Protein AF-A0A445D2C4-F1 (afdb_monomer_lite)

pLDDT: mean 76.87, std 15.78, range [38.84, 98.0]

Radius of gyration: 50.06 Å; chains: 1; bounding box: 85×52×120 Å

Foldseek 3Di:
DQCADPVRHHPDPVSVVVNVVVVVVVVVPPVPPDPPQPPPCCVVVNGDDPVDDDDPDDPPPPDDPPDPPVPPDVVVVVVVVVVVVVVVVVVVVVVVVVVVVVVVVVVVVVVVVVVVVVVVVVVVVVVCVVVVVVCVPVDDPVVVVVVVVVVVVVVVPPDD

Secondary structure (DSSP, 8-state):
---B-TTS-BSSHHHHHHHHHHHHHHHH-GGGG---TTSHHHHHH----TT----SS-----S-S--------HHHHHHHHHHHHHHHHHHHHHHHHHHHHHHHHHHHHHHHHHHHHHHHHHHHHHHHHHHGGGGTT---HHHHHHHHHHHHHHGGGG--

Organism: Arachis hypogaea (NCBI:txid3818)

Structure (mmCIF, N/CA/C/O backbone):
data_AF-A0A445D2C4-F1
#
_entry.id   AF-A0A445D2C4-F1
#
loop_
_atom_site.group_PDB
_atom_site.id
_atom_site.type_symbol
_atom_site.label_atom_id
_atom_site.label_alt_id
_atom_site.label_comp_id
_atom_site.label_asym_id
_atom_site.label_entity_id
_atom_site.label_seq_id
_atom_site.pdbx_PDB_ins_code
_atom_site.Cartn_x
_atom_site.Cartn_y
_atom_site.Cartn_z
_atom_site.occupancy
_atom_site.B_iso_or_equiv
_atom_site.auth_seq_id
_atom_site.auth_comp_id
_atom_site.auth_asym_id
_atom_site.auth_atom_id
_atom_site.pdbx_PDB_model_num
ATOM 1 N N . MET A 1 1 ? 41.488 20.211 -48.857 1.00 45.34 1 MET A N 1
ATOM 2 C CA . MET A 1 1 ? 40.409 21.029 -48.248 1.00 45.34 1 MET A CA 1
ATOM 3 C C . MET A 1 1 ? 41.068 21.917 -47.205 1.00 45.34 1 MET A C 1
ATOM 5 O O . MET A 1 1 ? 41.543 21.385 -46.217 1.00 45.34 1 MET A O 1
ATOM 9 N N . SER A 1 2 ? 41.197 23.226 -47.422 1.00 55.81 2 SER A 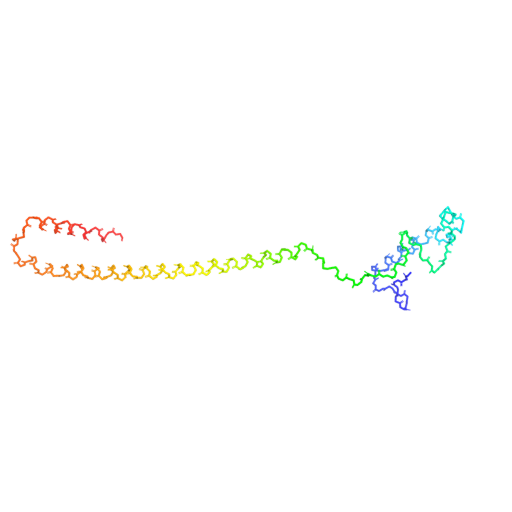N 1
ATOM 10 C CA . SER A 1 2 ? 41.851 24.104 -46.441 1.00 55.81 2 SER A CA 1
ATOM 11 C C . SER A 1 2 ? 40.818 24.697 -45.483 1.00 55.81 2 SER A C 1
ATOM 13 O O . SER A 1 2 ? 39.945 25.449 -45.913 1.00 55.81 2 SER A O 1
ATOM 15 N N . HIS A 1 3 ? 40.931 24.401 -44.186 1.00 61.78 3 HIS A N 1
ATOM 16 C CA . HIS A 1 3 ? 40.125 24.998 -43.109 1.00 61.78 3 HIS A CA 1
ATOM 17 C C . HIS A 1 3 ? 40.579 26.437 -42.784 1.00 61.78 3 HIS A C 1
ATOM 19 O O . HIS A 1 3 ? 40.844 26.781 -41.631 1.00 61.78 3 HIS A O 1
ATOM 25 N N . LYS A 1 4 ? 40.711 27.275 -43.816 1.00 75.38 4 LYS A N 1
ATOM 26 C CA . LYS A 1 4 ? 41.112 28.684 -43.717 1.00 75.38 4 LYS A CA 1
ATOM 27 C C . LYS A 1 4 ? 39.913 29.579 -44.035 1.00 75.38 4 LYS A C 1
ATOM 29 O O . LYS A 1 4 ? 39.049 29.213 -44.832 1.00 75.38 4 LYS A O 1
ATOM 34 N N . LYS A 1 5 ? 39.846 30.742 -43.389 1.00 75.75 5 LYS A N 1
ATOM 35 C CA . LYS A 1 5 ? 38.911 31.822 -43.739 1.00 75.75 5 LYS A CA 1
ATOM 36 C C . LYS A 1 5 ? 39.236 32.366 -45.136 1.00 75.75 5 LYS A C 1
ATOM 38 O O . LYS A 1 5 ? 40.306 32.110 -45.683 1.00 75.75 5 LYS A O 1
ATOM 43 N N . ASN A 1 6 ? 38.337 33.180 -45.688 1.00 80.56 6 ASN A N 1
ATOM 44 C CA . ASN A 1 6 ? 38.537 33.847 -46.983 1.00 80.56 6 ASN A CA 1
ATOM 45 C C . ASN A 1 6 ? 39.770 34.777 -47.005 1.00 80.56 6 ASN A C 1
ATOM 47 O O . ASN A 1 6 ? 40.288 35.081 -48.073 1.00 80.56 6 ASN A O 1
ATOM 51 N N . ASP A 1 7 ? 40.248 35.205 -45.835 1.00 81.12 7 ASP A N 1
ATOM 52 C CA . ASP A 1 7 ? 41.476 35.985 -45.636 1.00 81.12 7 ASP A CA 1
ATOM 53 C C . ASP A 1 7 ? 42.733 35.104 -45.446 1.00 81.12 7 ASP A C 1
ATOM 55 O O . ASP A 1 7 ? 43.797 35.601 -45.089 1.00 81.12 7 ASP A O 1
ATOM 59 N N . SER A 1 8 ? 42.627 33.792 -45.686 1.00 76.12 8 SER A N 1
ATOM 60 C CA . SER A 1 8 ? 43.674 32.779 -45.472 1.00 76.12 8 SER A CA 1
ATOM 61 C C . SER A 1 8 ? 44.123 32.582 -44.017 1.00 76.12 8 SER A C 1
ATOM 63 O O . SER A 1 8 ? 45.052 31.811 -43.769 1.00 76.12 8 SER A O 1
ATOM 65 N N . SER A 1 9 ? 43.451 33.204 -43.044 1.00 82.75 9 SER A N 1
ATOM 66 C CA . SER A 1 9 ? 43.740 33.005 -41.623 1.00 82.75 9 SER A CA 1
ATOM 67 C C . SER A 1 9 ? 43.032 31.768 -41.056 1.00 82.75 9 SER A C 1
ATOM 69 O O . SER A 1 9 ? 41.965 31.351 -41.523 1.00 82.75 9 SER A O 1
ATOM 71 N N . TYR A 1 10 ? 43.625 31.162 -40.025 1.00 83.75 10 TYR A N 1
ATOM 72 C CA . TYR A 1 10 ? 42.993 30.070 -39.285 1.00 83.75 10 TYR A CA 1
ATOM 73 C C . TYR A 1 10 ? 41.972 30.610 -38.277 1.00 83.75 10 TYR A C 1
ATOM 75 O O . TYR A 1 10 ? 42.153 31.663 -37.668 1.00 83.75 10 TYR A O 1
ATOM 83 N N . MET A 1 11 ? 40.880 29.866 -38.085 1.00 82.88 11 MET A N 1
ATOM 84 C CA . MET A 1 11 ? 39.768 30.271 -37.213 1.00 82.88 11 MET A CA 1
ATOM 85 C C . MET A 1 11 ? 40.172 30.389 -35.733 1.00 82.88 11 MET A C 1
ATOM 87 O O . MET A 1 11 ? 39.605 31.206 -35.014 1.00 82.88 11 MET A O 1
ATOM 91 N N . ASN A 1 12 ? 41.140 29.579 -35.295 1.00 86.94 12 ASN A N 1
ATOM 92 C CA . ASN A 1 12 ? 41.728 29.564 -33.955 1.00 86.94 12 ASN A CA 1
ATOM 93 C C . ASN A 1 12 ? 43.168 29.004 -34.041 1.00 86.94 12 ASN A C 1
ATOM 95 O O . ASN A 1 12 ? 43.517 28.343 -35.021 1.00 86.94 12 ASN A O 1
ATOM 99 N N . LYS A 1 13 ? 43.984 29.232 -33.007 1.00 84.12 13 LYS A N 1
ATOM 100 C CA . LYS A 1 13 ? 45.351 28.718 -32.844 1.00 84.12 13 LYS A CA 1
ATOM 101 C C . LYS A 1 13 ? 45.416 27.190 -32.915 1.00 84.12 13 LYS A C 1
ATOM 103 O O . LYS A 1 13 ? 46.306 26.671 -33.570 1.00 84.12 13 LYS A O 1
ATOM 108 N N . ASP A 1 14 ? 44.444 26.475 -32.349 1.00 85.50 14 ASP A N 1
ATOM 109 C CA . ASP A 1 14 ? 44.417 25.005 -32.432 1.00 85.50 14 ASP A CA 1
ATOM 110 C C . ASP A 1 14 ? 44.310 24.528 -33.888 1.00 85.50 14 ASP A C 1
ATOM 112 O O . ASP A 1 14 ? 45.034 23.635 -34.317 1.00 85.50 14 ASP A O 1
ATOM 116 N N . ALA A 1 15 ? 43.468 25.188 -34.691 1.00 82.69 15 ALA A N 1
ATOM 117 C CA . ALA A 1 15 ? 43.322 24.875 -36.111 1.00 82.69 15 ALA A CA 1
ATOM 118 C C . ALA A 1 15 ? 44.599 25.177 -36.914 1.00 82.69 15 ALA A C 1
ATOM 120 O O . ALA A 1 15 ? 44.877 24.478 -37.884 1.00 82.69 15 ALA A O 1
ATOM 121 N N . HIS A 1 16 ? 45.380 26.182 -36.503 1.00 83.88 16 HIS A N 1
ATOM 122 C CA . HIS A 1 16 ? 46.685 26.476 -37.097 1.00 83.88 16 HIS A CA 1
ATOM 123 C C . HIS A 1 16 ? 47.672 25.331 -36.870 1.00 83.88 16 HIS A C 1
ATOM 125 O O . HIS A 1 16 ? 48.300 24.882 -37.820 1.00 83.88 16 HIS A O 1
ATOM 131 N N . VAL A 1 17 ? 47.753 24.813 -35.641 1.00 87.50 17 VAL A N 1
ATOM 132 C CA . VAL A 1 17 ? 48.661 23.709 -35.284 1.00 87.50 17 VAL A CA 1
ATOM 133 C C . VAL A 1 17 ? 48.339 22.445 -36.086 1.00 87.50 17 VAL A C 1
ATOM 135 O O . VAL A 1 17 ? 49.238 21.814 -36.635 1.00 87.50 17 VAL A O 1
ATOM 138 N N . PHE A 1 18 ? 47.056 22.093 -36.213 1.00 82.69 18 PHE A N 1
ATOM 139 C CA . PHE A 1 18 ? 46.648 20.962 -37.054 1.00 82.69 18 PHE A CA 1
ATOM 140 C C . PHE A 1 18 ? 46.902 21.218 -38.541 1.00 82.69 18 PHE A C 1
ATOM 142 O O . PHE A 1 18 ? 47.325 20.311 -39.253 1.00 82.69 18 PHE A O 1
ATOM 149 N N . GLY A 1 19 ? 46.662 22.442 -39.009 1.00 83.50 19 GLY A N 1
ATOM 150 C CA . GLY A 1 19 ? 46.935 22.832 -40.387 1.00 83.50 19 GLY A CA 1
ATOM 151 C C . GLY A 1 19 ? 48.413 22.705 -40.755 1.00 83.50 19 GLY A C 1
ATOM 152 O O . GLY A 1 19 ? 48.723 22.130 -41.793 1.00 83.50 19 GLY A O 1
ATOM 153 N N . GLU A 1 20 ? 49.316 23.164 -39.886 1.00 83.56 20 GLU A N 1
ATOM 154 C CA . GLU A 1 20 ? 50.766 23.007 -40.063 1.00 83.56 20 GLU A CA 1
ATOM 155 C C . GLU A 1 20 ? 51.198 21.540 -40.022 1.00 83.56 20 GLU A C 1
ATOM 157 O O . GLU A 1 20 ? 52.027 21.127 -40.828 1.00 83.56 20 GLU A O 1
ATOM 162 N N . ALA A 1 21 ? 50.621 20.732 -39.128 1.00 85.19 21 ALA A N 1
ATOM 163 C CA . ALA A 1 21 ? 50.921 19.303 -39.066 1.00 85.19 21 ALA A CA 1
ATOM 164 C C . ALA A 1 21 ? 50.525 18.576 -40.363 1.00 85.19 21 ALA A C 1
ATOM 166 O O . ALA A 1 21 ? 51.285 17.745 -40.854 1.00 85.19 21 ALA A O 1
ATOM 167 N N . ILE A 1 22 ? 49.367 18.911 -40.943 1.00 79.81 22 ILE A N 1
ATOM 168 C CA . ILE A 1 22 ? 48.917 18.353 -42.227 1.00 79.81 22 ILE A CA 1
ATOM 169 C C . ILE A 1 22 ? 49.827 18.816 -43.364 1.00 79.81 22 ILE A C 1
ATOM 171 O O . ILE A 1 22 ? 50.279 17.986 -44.143 1.00 79.81 22 ILE A O 1
ATOM 175 N N . GLU A 1 23 ? 50.146 20.110 -43.434 1.00 80.75 23 GLU A N 1
ATOM 176 C CA . GLU A 1 23 ? 51.041 20.661 -44.460 1.00 80.75 23 GLU A CA 1
ATOM 177 C C . GLU A 1 23 ? 52.443 20.030 -44.384 1.00 80.75 23 GLU A C 1
ATOM 179 O O . GLU A 1 23 ? 53.066 19.752 -45.409 1.00 80.75 23 GLU A O 1
ATOM 184 N N . HIS A 1 24 ? 52.916 19.712 -43.175 1.00 80.06 24 HIS A N 1
ATOM 185 C CA . HIS A 1 24 ? 54.172 18.997 -42.964 1.00 80.06 24 HIS A CA 1
ATOM 186 C C . HIS A 1 24 ? 54.118 17.543 -43.452 1.00 80.06 24 HIS A C 1
ATOM 188 O O . HIS A 1 24 ? 55.066 17.079 -44.083 1.00 80.06 24 HIS A O 1
ATOM 194 N N . ILE A 1 25 ? 53.011 16.835 -43.202 1.00 77.25 25 ILE A N 1
ATOM 195 C CA . ILE A 1 25 ? 52.793 15.466 -43.693 1.00 77.25 25 ILE A CA 1
ATOM 196 C C . ILE A 1 25 ? 52.692 15.464 -45.224 1.00 77.25 25 ILE A C 1
ATOM 198 O O . ILE A 1 25 ? 53.394 14.702 -45.880 1.00 77.25 25 ILE A O 1
ATOM 202 N N . GLU A 1 26 ? 51.889 16.357 -45.807 1.00 71.06 26 GLU A N 1
ATOM 203 C CA . GLU A 1 26 ? 51.723 16.488 -47.261 1.00 71.06 26 GLU A CA 1
ATOM 204 C C . GLU A 1 26 ? 53.037 16.870 -47.966 1.00 71.06 26 GLU A C 1
ATOM 206 O O . GLU A 1 26 ? 53.304 16.399 -49.071 1.00 71.06 26 GLU A O 1
ATOM 211 N N . GLY A 1 27 ? 53.877 17.692 -47.328 1.00 69.94 27 GLY A N 1
ATOM 212 C CA . GLY A 1 27 ? 55.194 18.068 -47.847 1.00 69.94 27 GLY A CA 1
ATOM 213 C C . GLY A 1 27 ? 56.256 16.967 -47.740 1.00 69.94 27 GLY A C 1
ATOM 214 O O . GLY A 1 27 ? 57.172 16.927 -48.562 1.00 69.94 27 GLY A O 1
ATOM 215 N N . GLN A 1 28 ? 56.149 16.076 -46.749 1.00 65.69 28 GLN A N 1
ATOM 216 C CA . GLN A 1 28 ? 57.053 14.930 -46.579 1.00 65.69 28 GLN A CA 1
ATOM 217 C C . GLN A 1 28 ? 56.682 13.749 -47.477 1.00 65.69 28 GLN A C 1
ATOM 219 O O . GLN A 1 28 ? 57.559 12.995 -47.906 1.00 65.69 28 GLN A O 1
ATOM 224 N N . ASP A 1 29 ? 55.399 13.590 -47.781 1.00 59.72 29 ASP A N 1
ATOM 225 C CA . ASP A 1 29 ? 54.887 12.451 -48.524 1.00 59.72 29 ASP A CA 1
ATOM 226 C C . ASP A 1 29 ? 54.998 12.696 -50.038 1.00 59.72 29 ASP A C 1
ATOM 228 O O . ASP A 1 29 ? 54.030 12.979 -50.747 1.00 59.72 29 ASP A O 1
ATOM 232 N N . ALA A 1 30 ? 56.223 12.574 -50.562 1.00 55.97 30 ALA A N 1
ATOM 233 C CA . ALA A 1 30 ? 56.506 12.645 -52.001 1.00 55.97 30 ALA A CA 1
ATOM 234 C C . ALA A 1 30 ? 55.734 11.590 -52.827 1.00 55.97 30 ALA A C 1
ATOM 236 O O . ALA A 1 30 ? 55.698 11.675 -54.055 1.00 55.97 30 ALA A O 1
ATOM 237 N N . SER A 1 31 ? 55.100 10.616 -52.162 1.00 56.03 31 SER A N 1
ATOM 238 C CA . SER A 1 31 ? 54.236 9.597 -52.764 1.00 56.03 31 SER A CA 1
ATOM 239 C C . SER A 1 31 ? 52.932 10.167 -53.342 1.00 56.03 31 SER A C 1
ATOM 241 O O . SER A 1 31 ? 52.365 9.583 -54.264 1.00 56.03 31 SER A O 1
ATOM 243 N N . ASN A 1 32 ? 52.487 11.343 -52.880 1.00 55.50 32 ASN A N 1
ATOM 244 C CA . ASN A 1 32 ? 51.213 11.946 -53.288 1.00 55.50 32 ASN A CA 1
ATOM 245 C C . ASN A 1 32 ? 51.279 12.763 -54.584 1.00 55.50 32 ASN A C 1
ATOM 247 O O . ASN A 1 32 ? 50.325 13.472 -54.912 1.00 55.50 32 ASN A O 1
ATOM 251 N N . LYS A 1 33 ? 52.381 12.692 -55.340 1.00 57.31 33 LYS A N 1
ATOM 252 C CA . LYS A 1 33 ? 52.506 13.472 -56.578 1.00 57.31 33 LYS A CA 1
ATOM 253 C C . LYS A 1 33 ? 52.080 12.774 -57.856 1.00 57.31 33 LYS A C 1
ATOM 255 O O . LYS A 1 33 ? 51.834 13.483 -58.819 1.00 57.31 33 LYS A O 1
ATOM 260 N N . GLU A 1 34 ? 51.903 11.458 -57.869 1.00 57.34 34 GLU A N 1
ATOM 261 C CA . GLU A 1 34 ? 51.341 10.746 -59.020 1.00 57.34 34 GLU A CA 1
ATOM 262 C C . GLU A 1 34 ? 51.012 9.312 -58.586 1.00 57.34 34 GLU A C 1
ATOM 264 O O . GLU A 1 34 ? 51.912 8.493 -58.412 1.00 57.34 34 GLU A O 1
ATOM 269 N N . LEU A 1 35 ? 49.724 8.982 -58.410 1.00 58.81 35 LEU A N 1
ATOM 270 C CA . LEU A 1 35 ? 49.313 7.578 -58.473 1.00 58.81 35 LEU A CA 1
ATOM 271 C C . LEU A 1 35 ? 49.723 7.087 -59.862 1.00 58.81 35 LEU A C 1
ATOM 273 O O . LEU A 1 35 ? 49.146 7.517 -60.866 1.00 58.81 35 LEU A O 1
ATOM 277 N N . SER A 1 36 ? 50.779 6.273 -59.919 1.00 61.19 36 SER A N 1
ATOM 278 C CA . SER A 1 36 ? 51.297 5.759 -61.181 1.00 61.19 36 SER A CA 1
ATOM 279 C C . SER A 1 36 ? 50.158 5.070 -61.919 1.00 61.19 36 SER A C 1
ATOM 281 O O . SER A 1 36 ? 49.508 4.175 -61.382 1.00 61.19 36 SER A O 1
ATOM 283 N N . GLN A 1 37 ? 49.910 5.484 -63.163 1.00 62.94 37 GLN A N 1
ATOM 284 C CA . GLN A 1 37 ? 48.830 4.919 -63.975 1.00 62.94 37 GLN A CA 1
ATOM 285 C C . GLN A 1 37 ? 48.977 3.409 -64.221 1.00 62.94 37 GLN A C 1
ATOM 287 O O . GLN A 1 37 ? 48.001 2.782 -64.636 1.00 62.94 37 GLN A O 1
ATOM 292 N N . ASP A 1 38 ? 50.166 2.866 -63.950 1.00 67.62 38 ASP A N 1
ATOM 293 C CA . ASP A 1 38 ? 50.554 1.474 -64.152 1.00 67.62 38 ASP A CA 1
ATOM 294 C C . ASP A 1 38 ? 50.912 0.766 -62.830 1.00 67.62 38 ASP A C 1
ATOM 296 O O . ASP A 1 38 ? 51.656 -0.216 -62.828 1.00 67.62 38 ASP A O 1
ATOM 300 N N . ASP A 1 39 ? 50.425 1.253 -61.683 1.00 73.25 39 ASP A N 1
ATOM 301 C CA . ASP A 1 39 ? 50.589 0.520 -60.429 1.00 73.25 39 ASP A CA 1
ATOM 302 C C . ASP A 1 39 ? 49.851 -0.838 -60.452 1.00 73.25 39 ASP A C 1
ATOM 304 O O . ASP A 1 39 ? 48.949 -1.098 -61.257 1.00 73.25 39 ASP A O 1
ATOM 308 N N . PHE A 1 40 ? 50.256 -1.756 -59.568 1.00 76.12 40 PHE A N 1
ATOM 309 C CA . PHE A 1 40 ? 49.671 -3.103 -59.506 1.00 76.12 40 PHE A CA 1
ATOM 310 C C . PHE A 1 40 ? 48.143 -3.076 -59.326 1.00 76.12 40 PHE A C 1
ATOM 312 O O . PHE A 1 40 ? 47.445 -3.964 -59.820 1.00 76.12 40 PHE A O 1
ATOM 319 N N . LEU A 1 41 ? 47.607 -2.051 -58.655 1.00 69.81 41 LEU A N 1
ATOM 320 C CA . LEU A 1 41 ? 46.168 -1.866 -58.488 1.00 69.81 41 LEU A CA 1
ATOM 321 C C . LEU A 1 41 ? 45.492 -1.480 -59.808 1.00 69.81 41 LEU A C 1
ATOM 323 O O . LEU A 1 41 ? 44.455 -2.058 -60.135 1.00 69.81 41 LEU A O 1
ATOM 327 N N . ALA A 1 42 ? 46.066 -0.572 -60.595 1.00 68.94 42 ALA A N 1
ATOM 328 C CA . ALA A 1 42 ? 45.575 -0.185 -61.914 1.00 68.94 42 ALA A CA 1
ATOM 329 C C . ALA A 1 42 ? 45.689 -1.324 -62.934 1.00 68.94 42 ALA A C 1
ATOM 331 O O . ALA A 1 42 ? 44.830 -1.442 -63.809 1.00 68.94 42 ALA A O 1
ATOM 332 N N . GLN A 1 43 ? 46.687 -2.203 -62.807 1.00 71.44 43 GLN A N 1
ATOM 333 C CA . GLN A 1 43 ? 46.821 -3.377 -63.673 1.00 71.44 43 GLN A CA 1
ATOM 334 C C . GLN A 1 43 ? 45.728 -4.425 -63.406 1.00 71.44 43 GLN A C 1
ATOM 336 O O . GLN A 1 43 ? 45.206 -5.021 -64.348 1.00 71.44 43 GLN A O 1
ATOM 341 N N . VAL A 1 44 ? 45.336 -4.619 -62.141 1.00 72.00 44 VAL A N 1
ATOM 342 C CA . VAL A 1 44 ? 44.276 -5.571 -61.756 1.00 72.00 44 VAL A CA 1
ATOM 343 C C . VAL A 1 44 ? 42.873 -4.972 -61.915 1.00 72.00 44 VAL A C 1
ATOM 345 O O . VAL A 1 44 ? 41.954 -5.659 -62.359 1.00 72.00 44 VAL A O 1
ATOM 348 N N . LEU A 1 45 ? 42.684 -3.698 -61.561 1.00 69.44 45 LEU A N 1
ATOM 349 C CA . LEU A 1 45 ? 41.372 -3.032 -61.510 1.00 69.44 45 LEU A CA 1
ATOM 350 C C . LEU A 1 45 ? 41.089 -2.109 -62.711 1.00 69.44 45 LEU A C 1
ATOM 352 O O . LEU A 1 45 ? 39.997 -1.542 -62.810 1.00 69.44 45 LEU A O 1
ATOM 356 N N . GLY A 1 46 ? 42.052 -1.929 -63.616 1.00 70.94 46 GLY A N 1
ATOM 357 C CA . GLY A 1 46 ? 41.991 -0.994 -64.744 1.00 70.94 46 GLY A CA 1
ATOM 358 C C . GLY A 1 46 ? 42.259 0.466 -64.348 1.00 70.94 46 GLY A C 1
ATOM 359 O O . GLY A 1 46 ? 42.282 0.818 -63.168 1.00 70.94 46 GLY A O 1
ATOM 360 N N . LYS A 1 47 ? 42.416 1.363 -65.331 1.00 70.94 47 LYS A N 1
ATOM 361 C CA . LYS A 1 47 ? 42.725 2.793 -65.103 1.00 70.94 47 LYS A CA 1
ATOM 362 C C . LYS A 1 47 ? 41.642 3.534 -64.312 1.00 70.94 47 LYS A C 1
ATOM 364 O O . LYS A 1 47 ? 40.450 3.274 -64.473 1.00 70.94 47 LYS A O 1
ATOM 369 N N . GLU A 1 48 ? 42.061 4.471 -63.460 1.00 67.12 48 GLU A N 1
ATOM 370 C CA . GLU A 1 48 ? 41.138 5.276 -62.655 1.00 67.12 48 GLU A CA 1
ATOM 371 C C . GLU A 1 48 ? 40.496 6.366 -63.506 1.00 67.12 48 GLU A C 1
ATOM 373 O O . GLU A 1 48 ? 41.141 6.992 -64.347 1.00 67.12 48 GLU A O 1
ATOM 378 N N . HIS A 1 49 ? 39.203 6.600 -63.296 1.00 70.38 49 HIS A N 1
ATOM 379 C CA . HIS A 1 49 ? 38.486 7.679 -63.953 1.00 70.38 49 HIS A CA 1
ATOM 380 C C . HIS A 1 49 ? 38.167 8.761 -62.917 1.00 70.38 49 HIS A C 1
ATOM 382 O O . HIS A 1 49 ? 37.370 8.471 -62.027 1.00 70.38 49 HIS A O 1
ATOM 388 N N . PRO A 1 50 ? 38.674 10.007 -63.058 1.00 58.66 50 PRO A N 1
ATOM 389 C CA . PRO A 1 50 ? 38.566 11.094 -62.063 1.00 58.66 50 PRO A CA 1
ATOM 390 C C . PRO A 1 50 ? 37.150 11.539 -61.641 1.00 58.66 50 PRO A C 1
ATOM 392 O O . PRO A 1 50 ? 36.983 12.552 -60.972 1.00 58.66 50 PRO A O 1
ATOM 395 N N . ARG A 1 51 ? 36.097 10.837 -62.069 1.00 61.91 51 ARG A N 1
ATOM 396 C CA . ARG A 1 51 ? 34.688 11.095 -61.727 1.00 61.91 51 ARG A CA 1
ATOM 397 C C . ARG A 1 51 ? 33.929 9.836 -61.310 1.00 61.91 51 ARG A C 1
ATOM 399 O O . ARG A 1 51 ? 32.709 9.871 -61.174 1.00 61.91 51 ARG A O 1
ATOM 406 N N . ARG A 1 52 ? 34.623 8.710 -61.155 1.00 63.84 52 ARG A N 1
ATOM 407 C CA . ARG A 1 52 ? 34.043 7.448 -60.700 1.00 63.84 52 ARG A CA 1
ATOM 408 C C . ARG A 1 52 ? 34.813 6.993 -59.476 1.00 63.84 52 ARG A C 1
ATOM 410 O O . ARG A 1 52 ? 35.952 6.564 -59.591 1.00 63.84 52 ARG A O 1
ATOM 417 N N . VAL A 1 53 ? 34.170 7.070 -58.318 1.00 61.50 53 VAL A N 1
ATOM 418 C CA . VAL A 1 53 ? 34.707 6.468 -57.098 1.00 61.50 53 VAL A CA 1
ATOM 419 C C . VAL A 1 53 ? 34.650 4.950 -57.268 1.00 61.50 53 VAL A C 1
ATOM 421 O O . VAL A 1 53 ? 33.579 4.397 -57.533 1.00 61.50 53 VAL A O 1
ATOM 424 N N . ARG A 1 54 ? 35.789 4.266 -57.137 1.00 62.16 54 ARG A N 1
ATOM 425 C CA . ARG A 1 54 ? 35.813 2.802 -57.062 1.00 62.16 54 ARG A CA 1
ATOM 426 C C . ARG A 1 54 ? 35.391 2.382 -55.659 1.00 62.16 54 ARG A C 1
ATOM 428 O O . ARG A 1 54 ? 36.156 2.509 -54.713 1.00 62.16 54 ARG A O 1
ATOM 435 N N . GLY A 1 55 ? 34.159 1.907 -55.517 1.00 64.19 55 GLY A N 1
ATOM 436 C CA . GLY A 1 55 ? 33.729 1.209 -54.308 1.00 64.19 55 GLY A CA 1
ATOM 437 C C . GLY A 1 55 ? 34.184 -0.247 -54.354 1.00 64.19 55 GLY A C 1
ATOM 438 O O . GLY A 1 55 ? 34.108 -0.879 -55.410 1.00 64.19 55 GLY A O 1
ATOM 439 N N . LEU A 1 56 ? 34.620 -0.795 -53.218 1.00 62.09 56 LEU A N 1
ATOM 440 C CA . LEU A 1 56 ? 34.804 -2.235 -53.057 1.00 62.09 56 LEU A CA 1
ATOM 441 C C . LEU A 1 56 ? 33.416 -2.899 -53.140 1.00 62.09 56 LEU A C 1
ATOM 443 O O . LEU A 1 56 ? 32.692 -2.995 -52.157 1.00 62.09 56 LEU A O 1
ATOM 447 N N . GLY A 1 57 ? 33.008 -3.262 -54.355 1.00 64.88 57 GLY A N 1
ATOM 448 C CA . GLY A 1 57 ? 31.937 -4.218 -54.614 1.00 64.88 57 GLY A CA 1
ATOM 449 C C . GLY A 1 57 ? 30.570 -3.933 -53.991 1.00 64.88 57 GLY A C 1
ATOM 450 O O . GLY A 1 57 ? 30.043 -4.819 -53.347 1.00 64.88 57 GLY A O 1
ATOM 451 N N . LEU A 1 58 ? 29.957 -2.780 -54.264 1.00 59.84 58 LEU A N 1
ATOM 452 C CA . LEU A 1 58 ? 28.507 -2.627 -54.466 1.00 59.84 58 LEU A CA 1
ATOM 453 C C . LEU A 1 58 ? 28.340 -1.374 -55.336 1.00 59.84 58 LEU A C 1
ATOM 455 O O . LEU A 1 58 ? 28.551 -0.260 -54.861 1.00 59.84 58 LEU A O 1
ATOM 459 N N . GLY A 1 59 ? 28.034 -1.537 -56.628 1.00 63.62 59 GLY A N 1
ATOM 460 C CA . GLY A 1 59 ? 27.735 -0.395 -57.504 1.00 63.62 59 GLY A CA 1
ATOM 461 C C . GLY A 1 59 ? 26.608 0.473 -56.922 1.00 63.62 59 GLY A C 1
ATOM 462 O O . GLY A 1 59 ? 25.916 0.022 -56.005 1.00 63.62 59 GLY A O 1
ATOM 463 N N . PRO A 1 60 ? 26.382 1.701 -57.424 1.00 53.44 60 PRO A N 1
ATOM 464 C CA . PRO A 1 60 ? 25.256 2.509 -56.977 1.00 53.44 60 PRO A CA 1
ATOM 465 C C . PRO A 1 60 ? 23.977 1.710 -57.221 1.00 53.44 60 PRO A C 1
ATOM 467 O O . PRO A 1 60 ? 23.536 1.582 -58.357 1.00 53.44 60 PRO A O 1
ATOM 470 N N . ARG A 1 61 ? 23.418 1.118 -56.161 1.00 54.25 61 ARG A N 1
ATOM 471 C CA . ARG A 1 61 ? 22.087 0.521 -56.169 1.00 54.25 61 ARG A CA 1
ATOM 472 C C . ARG A 1 61 ? 21.127 1.692 -56.021 1.00 54.25 61 ARG A C 1
ATOM 474 O O . ARG A 1 61 ? 20.978 2.204 -54.909 1.00 54.25 61 ARG A O 1
ATOM 481 N N . PRO A 1 62 ? 20.477 2.158 -57.096 1.00 59.47 62 PRO A N 1
ATOM 482 C CA . PRO A 1 62 ? 19.466 3.179 -56.977 1.00 59.47 62 PRO A CA 1
ATOM 483 C C . PRO A 1 62 ? 18.183 2.447 -56.616 1.00 59.47 62 PRO A C 1
ATOM 485 O O . 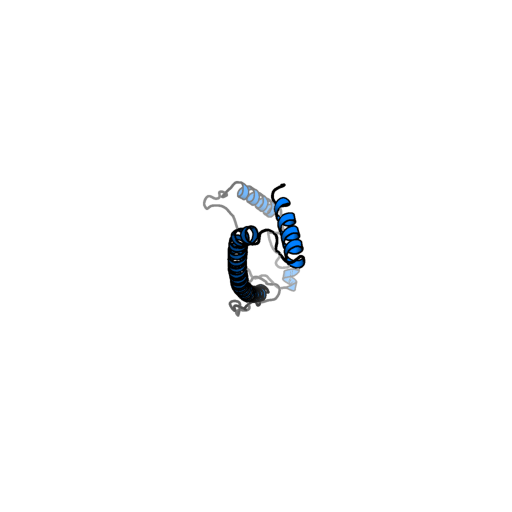PRO A 1 62 ? 17.390 2.169 -57.495 1.00 59.47 62 PRO A O 1
ATOM 488 N N . THR A 1 63 ? 18.024 2.063 -55.351 1.00 59.97 63 THR A N 1
ATOM 489 C CA . THR A 1 63 ? 16.725 1.763 -54.736 1.00 59.97 63 THR A CA 1
ATOM 490 C C . THR A 1 63 ? 16.932 1.407 -53.266 1.00 59.97 63 THR A C 1
ATOM 492 O O . THR A 1 63 ? 17.649 0.458 -52.957 1.00 59.97 63 THR A O 1
ATOM 495 N N . GLN A 1 64 ? 16.162 2.086 -52.406 1.00 57.66 64 GLN A N 1
ATOM 496 C CA . GLN A 1 64 ? 15.537 1.517 -51.201 1.00 57.66 64 GLN A CA 1
ATOM 497 C C . GLN A 1 64 ? 16.107 1.818 -49.797 1.00 57.66 64 GLN A C 1
ATOM 499 O O . GLN A 1 64 ? 15.930 1.000 -48.902 1.00 57.66 64 GLN A O 1
ATOM 504 N N . TYR A 1 65 ? 16.643 3.017 -49.529 1.00 52.97 65 TYR A N 1
ATOM 505 C CA . TYR A 1 65 ? 16.984 3.425 -48.145 1.00 52.97 65 TYR A CA 1
ATOM 506 C C . TYR A 1 65 ? 16.072 4.488 -47.502 1.00 52.97 65 TYR A C 1
ATOM 508 O O . TYR A 1 65 ? 16.465 5.143 -46.549 1.00 52.97 65 TYR A O 1
ATOM 516 N N . PHE A 1 66 ? 14.813 4.597 -47.939 1.00 56.62 66 PHE A N 1
ATOM 517 C CA . PHE A 1 66 ? 13.753 5.241 -47.137 1.00 56.62 66 PHE A CA 1
ATOM 518 C C . PHE A 1 66 ? 12.612 4.275 -46.830 1.00 56.62 66 PHE A C 1
ATOM 520 O O . PHE A 1 66 ? 11.437 4.636 -46.832 1.00 56.62 66 PHE A O 1
ATOM 527 N N . ARG A 1 67 ? 12.943 3.008 -46.583 1.00 49.69 67 ARG A N 1
ATOM 528 C CA . ARG A 1 67 ? 12.010 2.125 -45.896 1.00 49.69 67 ARG A CA 1
ATOM 529 C C . ARG A 1 67 ? 12.357 2.212 -44.420 1.00 49.69 67 ARG A C 1
ATOM 531 O O . ARG A 1 67 ? 13.393 1.699 -44.012 1.00 49.69 67 ARG A O 1
ATOM 538 N N . ASN A 1 68 ? 11.494 2.869 -43.644 1.00 58.47 68 ASN A N 1
ATOM 539 C CA . ASN A 1 68 ? 11.415 2.635 -42.208 1.00 58.47 68 ASN A CA 1
ATOM 540 C C . ASN A 1 68 ? 11.114 1.143 -42.043 1.00 58.47 68 ASN A C 1
ATOM 542 O O . ASN A 1 68 ? 9.958 0.724 -42.080 1.00 58.47 68 ASN A O 1
ATOM 546 N N . ILE A 1 69 ? 12.156 0.319 -41.959 1.00 54.56 69 ILE A N 1
ATOM 547 C CA . ILE A 1 69 ? 12.037 -0.968 -41.296 1.00 54.56 69 ILE A CA 1
ATOM 548 C C . ILE A 1 69 ? 11.608 -0.556 -39.888 1.00 54.56 69 ILE A C 1
ATOM 550 O O . ILE A 1 69 ? 12.343 0.223 -39.274 1.00 54.56 69 ILE A O 1
ATOM 554 N N . PRO A 1 70 ? 10.429 -0.960 -39.380 1.00 57.31 70 PRO A N 1
ATOM 555 C CA . PRO A 1 70 ? 10.207 -0.872 -37.955 1.00 57.31 70 PRO A CA 1
ATOM 556 C C . PRO A 1 70 ? 11.283 -1.784 -37.394 1.00 57.31 70 PRO A C 1
ATOM 558 O O . PRO A 1 70 ? 11.165 -3.006 -37.460 1.00 57.31 70 PRO A O 1
ATOM 561 N N . GLN A 1 71 ? 12.400 -1.195 -36.975 1.00 56.91 71 GLN A N 1
ATOM 562 C CA . GLN A 1 71 ? 13.348 -1.882 -36.139 1.00 56.91 71 GLN A CA 1
ATOM 563 C C . GLN A 1 71 ? 12.483 -2.336 -34.976 1.00 56.91 71 GLN A C 1
ATOM 565 O O . GLN A 1 71 ? 12.024 -1.525 -34.173 1.00 56.91 71 GLN A O 1
ATOM 570 N N . GLN A 1 72 ? 12.185 -3.633 -34.936 1.00 56.16 72 GLN A N 1
ATOM 571 C CA . GLN A 1 72 ? 11.829 -4.299 -33.701 1.00 56.16 72 GLN A CA 1
ATOM 572 C C . GLN A 1 72 ? 13.101 -4.268 -32.859 1.00 56.16 72 GLN A C 1
ATOM 574 O O . GLN A 1 72 ? 13.786 -5.266 -32.693 1.00 56.16 72 GLN A O 1
ATOM 579 N N . SER A 1 73 ? 13.500 -3.066 -32.454 1.00 62.25 73 SER A N 1
ATOM 580 C CA . SER A 1 73 ? 14.523 -2.859 -31.463 1.00 62.25 73 SER A CA 1
ATOM 581 C C . SER A 1 73 ? 13.933 -3.356 -30.157 1.00 62.25 73 SER A C 1
ATOM 583 O O . SER A 1 73 ? 12.734 -3.173 -29.899 1.00 62.25 73 SER A O 1
ATOM 585 N N . ASP A 1 74 ? 14.774 -3.963 -29.330 1.00 63.78 74 ASP A N 1
ATOM 586 C CA . ASP A 1 74 ? 14.408 -4.490 -28.013 1.00 63.78 74 ASP A CA 1
ATOM 587 C C . ASP A 1 74 ? 13.658 -3.451 -27.158 1.00 63.78 74 ASP A C 1
ATOM 589 O O . ASP A 1 74 ? 12.807 -3.795 -26.343 1.00 63.78 74 ASP A O 1
ATOM 593 N N . SER A 1 75 ? 13.873 -2.158 -27.431 1.00 66.44 75 SER A N 1
ATOM 594 C CA . SER A 1 75 ? 13.125 -1.046 -26.841 1.00 66.44 75 SER A CA 1
ATOM 595 C C . SER A 1 75 ? 11.605 -1.136 -27.027 1.00 66.44 75 SER A C 1
ATOM 597 O O . SER A 1 75 ? 10.861 -0.788 -26.118 1.00 66.44 75 SER A O 1
ATOM 599 N N . SER A 1 76 ? 11.106 -1.622 -28.167 1.00 72.56 76 SER A N 1
ATOM 600 C CA . SER A 1 76 ? 9.662 -1.746 -28.421 1.00 72.56 76 SER A CA 1
ATOM 601 C C . SER A 1 76 ? 9.002 -2.854 -27.593 1.00 72.56 76 SER A C 1
ATOM 603 O O . SER A 1 76 ? 7.834 -2.731 -27.219 1.00 72.56 76 SER A O 1
ATOM 605 N N . VAL A 1 77 ? 9.753 -3.917 -27.289 1.00 80.19 77 VAL A N 1
ATOM 606 C CA . VAL A 1 77 ? 9.331 -5.013 -26.409 1.00 80.19 77 VAL A CA 1
ATOM 607 C C . VAL A 1 77 ? 9.338 -4.530 -24.960 1.00 80.19 77 VAL A C 1
ATOM 609 O O . VAL A 1 77 ? 8.309 -4.617 -24.294 1.00 80.19 77 VAL A O 1
ATOM 612 N N . GLN A 1 78 ? 10.425 -3.883 -24.528 1.00 81.62 78 GLN A N 1
ATOM 613 C CA . GLN A 1 78 ? 10.549 -3.304 -23.184 1.00 81.62 78 GLN A CA 1
ATOM 614 C C . GLN A 1 78 ? 9.444 -2.281 -22.883 1.00 81.62 78 GLN A C 1
ATOM 616 O O . GLN A 1 78 ? 8.854 -2.296 -21.808 1.00 81.62 78 GLN A O 1
ATOM 621 N N . ILE A 1 79 ? 9.094 -1.414 -23.841 1.00 89.00 79 ILE A N 1
ATOM 622 C CA . ILE A 1 79 ? 8.002 -0.441 -23.664 1.00 89.00 79 ILE A CA 1
ATOM 623 C C . ILE A 1 79 ? 6.669 -1.144 -23.370 1.00 89.00 79 ILE A C 1
ATOM 625 O O . ILE A 1 79 ? 5.909 -0.676 -22.522 1.00 89.00 79 ILE A O 1
ATOM 629 N N . LYS A 1 80 ? 6.373 -2.260 -24.044 1.00 90.50 80 LYS A N 1
ATOM 630 C CA . LYS A 1 80 ? 5.140 -3.025 -23.801 1.00 90.50 80 LYS A CA 1
ATOM 631 C C . LYS A 1 80 ? 5.162 -3.725 -22.444 1.00 90.50 80 LYS A C 1
ATOM 633 O O . LYS A 1 80 ? 4.141 -3.728 -21.763 1.00 90.50 80 LYS A O 1
ATOM 638 N N . GLU A 1 81 ? 6.306 -4.272 -22.045 1.00 91.25 81 GLU A N 1
ATOM 639 C CA . GLU A 1 81 ? 6.490 -4.896 -20.729 1.00 91.25 81 GLU A CA 1
ATOM 640 C C . GLU A 1 81 ? 6.278 -3.884 -19.600 1.00 91.25 81 GLU A C 1
ATOM 642 O O . GLU A 1 81 ? 5.438 -4.114 -18.732 1.00 91.25 81 GLU A O 1
ATOM 647 N N . TYR A 1 82 ? 6.917 -2.712 -19.673 1.00 94.50 82 TYR A N 1
ATOM 648 C CA . TYR A 1 82 ? 6.715 -1.646 -18.688 1.00 94.50 82 TYR A CA 1
ATOM 649 C C . TYR A 1 82 ? 5.271 -1.140 -18.657 1.00 94.50 82 TYR A C 1
ATOM 651 O O . TYR A 1 82 ? 4.728 -0.872 -17.588 1.00 94.50 82 TYR A O 1
ATOM 659 N N . GLN A 1 83 ? 4.609 -1.019 -19.811 1.00 95.69 83 GLN A N 1
ATOM 660 C CA . GLN A 1 83 ? 3.192 -0.650 -19.844 1.00 95.69 83 GLN A CA 1
ATOM 661 C C . GLN A 1 83 ? 2.313 -1.691 -19.143 1.00 95.69 83 GLN A C 1
ATOM 663 O O . GLN A 1 83 ? 1.403 -1.313 -18.403 1.00 95.69 83 GLN A O 1
ATOM 668 N N . MET A 1 84 ? 2.590 -2.980 -19.340 1.00 95.56 84 MET A N 1
ATOM 669 C CA . MET A 1 84 ? 1.868 -4.066 -18.679 1.00 95.56 84 MET A CA 1
ATOM 670 C C . MET A 1 84 ? 2.126 -4.083 -17.166 1.00 95.56 84 MET A C 1
ATOM 672 O O . MET A 1 84 ? 1.177 -4.195 -16.392 1.00 95.56 84 MET A O 1
ATOM 676 N N . GLU A 1 85 ? 3.373 -3.888 -16.736 1.00 96.69 85 GLU A N 1
ATOM 677 C CA . GLU A 1 85 ? 3.746 -3.799 -15.320 1.00 96.69 85 GLU A CA 1
ATOM 678 C C . GLU A 1 85 ? 3.068 -2.605 -14.629 1.00 96.69 85 GLU A C 1
ATOM 680 O O . GLU A 1 85 ? 2.512 -2.744 -13.542 1.00 96.69 85 GLU A O 1
ATOM 685 N N . ILE A 1 86 ? 2.991 -1.447 -15.295 1.00 97.19 86 ILE A N 1
ATOM 686 C CA . ILE A 1 86 ? 2.255 -0.279 -14.787 1.00 97.19 86 ILE A CA 1
ATOM 687 C C . ILE A 1 86 ? 0.766 -0.594 -14.604 1.00 97.19 86 ILE A C 1
ATOM 689 O O . ILE A 1 86 ? 0.157 -0.134 -13.636 1.00 97.19 86 ILE A O 1
ATOM 693 N N . VAL A 1 87 ? 0.153 -1.335 -15.531 1.00 97.69 87 VAL A N 1
ATOM 694 C CA . VAL A 1 87 ? -1.260 -1.731 -15.416 1.00 97.69 87 VAL A CA 1
ATOM 695 C C . VAL A 1 87 ? -1.455 -2.689 -14.241 1.00 97.69 87 VAL A C 1
ATOM 697 O O . VAL A 1 87 ? -2.374 -2.477 -13.449 1.00 97.69 87 VAL A O 1
ATOM 700 N N . LEU A 1 88 ? -0.572 -3.678 -14.088 1.00 97.31 88 LEU A N 1
ATOM 701 C CA . LEU A 1 88 ? -0.603 -4.631 -12.978 1.00 97.31 88 LEU A CA 1
ATOM 702 C C . LEU A 1 88 ? -0.468 -3.917 -11.624 1.00 97.31 88 LEU A C 1
ATOM 704 O O . LEU A 1 88 ? -1.336 -4.058 -10.765 1.00 97.31 88 LEU A O 1
ATOM 708 N N . LEU A 1 89 ? 0.555 -3.073 -11.466 1.00 98.00 89 LEU A N 1
ATOM 709 C CA . LEU A 1 89 ? 0.802 -2.325 -10.230 1.00 98.00 89 LEU A CA 1
ATOM 710 C C . LEU A 1 89 ? -0.342 -1.361 -9.895 1.00 98.00 89 LEU A C 1
ATOM 712 O O . LEU A 1 89 ? -0.657 -1.142 -8.726 1.00 98.00 89 LEU A O 1
ATOM 716 N N . LYS A 1 90 ? -1.002 -0.780 -10.905 1.00 97.38 90 LYS A N 1
ATOM 717 C CA . LYS A 1 90 ? -2.196 0.049 -10.684 1.00 97.38 90 LYS A CA 1
ATOM 718 C C . LYS A 1 90 ? -3.377 -0.767 -10.164 1.00 97.38 90 LYS A C 1
ATOM 720 O O . LYS A 1 90 ? -4.102 -0.258 -9.309 1.00 97.38 90 LYS A O 1
ATOM 725 N N . ALA A 1 91 ? -3.579 -1.982 -10.672 1.00 96.50 91 ALA A N 1
ATOM 726 C CA . ALA A 1 91 ? -4.626 -2.877 -10.190 1.00 96.50 91 ALA A CA 1
ATOM 727 C C . ALA A 1 91 ? -4.347 -3.314 -8.745 1.00 96.50 91 ALA A C 1
ATOM 729 O O . ALA A 1 91 ? -5.202 -3.133 -7.880 1.00 96.50 91 ALA A O 1
ATOM 730 N N . GLU A 1 92 ? -3.121 -3.749 -8.452 1.00 96.56 92 GLU A N 1
ATOM 731 C CA . GLU A 1 92 ? -2.702 -4.139 -7.102 1.00 96.56 92 GLU A CA 1
ATOM 732 C C . GLU A 1 92 ? -2.841 -2.971 -6.108 1.00 96.56 92 GLU A C 1
ATOM 734 O O . GLU A 1 92 ? -3.417 -3.112 -5.028 1.00 96.56 92 GLU A O 1
ATOM 739 N N . ALA A 1 93 ? -2.426 -1.760 -6.495 1.00 96.88 93 ALA A N 1
ATOM 740 C CA . ALA A 1 93 ? -2.615 -0.569 -5.669 1.00 96.88 93 ALA A CA 1
ATOM 741 C C . ALA A 1 93 ? -4.099 -0.239 -5.419 1.00 96.88 93 ALA A C 1
ATOM 743 O O . ALA A 1 93 ? -4.435 0.318 -4.368 1.00 96.88 93 ALA A O 1
ATOM 744 N N . ALA A 1 94 ? -4.995 -0.541 -6.363 1.00 96.12 94 ALA A N 1
ATOM 745 C CA . ALA A 1 94 ? -6.433 -0.368 -6.174 1.00 96.12 94 ALA A CA 1
ATOM 746 C C . ALA A 1 94 ? -7.001 -1.406 -5.192 1.00 96.12 94 ALA A C 1
ATOM 748 O O . ALA A 1 94 ? -7.774 -1.035 -4.305 1.00 96.12 94 ALA A O 1
ATOM 749 N N . GLU A 1 95 ? -6.568 -2.664 -5.286 1.00 95.00 95 GLU A N 1
ATOM 750 C CA . GLU A 1 95 ? -6.943 -3.730 -4.350 1.00 95.00 95 GLU A CA 1
ATOM 751 C C . GLU A 1 95 ? -6.473 -3.424 -2.924 1.00 95.00 95 GLU A C 1
ATOM 753 O O . GLU A 1 95 ? -7.279 -3.452 -1.991 1.00 95.00 95 GLU A O 1
ATOM 758 N N . PHE A 1 96 ? -5.212 -3.017 -2.744 1.00 95.19 96 PHE A N 1
ATOM 759 C CA . PHE A 1 96 ? -4.695 -2.609 -1.434 1.00 95.19 96 PHE A CA 1
ATOM 760 C C . PHE A 1 96 ? -5.467 -1.426 -0.843 1.00 95.19 96 PHE A C 1
ATOM 762 O O . PHE A 1 96 ? -5.743 -1.399 0.360 1.00 95.19 96 PHE A O 1
ATOM 769 N N . LYS A 1 97 ? -5.860 -0.448 -1.670 1.00 94.31 97 LYS A N 1
ATOM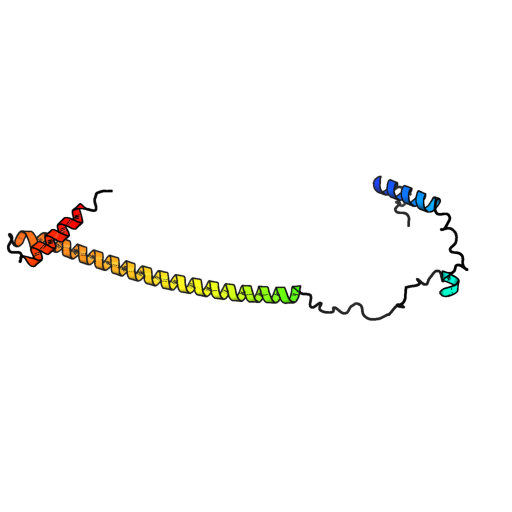 770 C CA . LYS A 1 97 ? -6.704 0.667 -1.214 1.00 94.31 97 LYS A CA 1
ATOM 771 C C . LYS A 1 97 ? -8.082 0.182 -0.769 1.00 94.31 97 LYS A C 1
ATOM 773 O O . LYS A 1 97 ? -8.548 0.624 0.281 1.00 94.31 97 LYS A O 1
ATOM 778 N N . ALA A 1 98 ? -8.712 -0.727 -1.512 1.00 95.38 98 ALA A N 1
ATOM 779 C CA . ALA A 1 98 ? -9.999 -1.304 -1.133 1.00 95.38 98 ALA A CA 1
ATOM 780 C C . ALA A 1 98 ? -9.896 -2.084 0.190 1.00 95.38 98 ALA A C 1
ATOM 782 O O . ALA A 1 98 ? -10.642 -1.794 1.131 1.00 95.38 98 ALA A O 1
ATOM 783 N N . ALA A 1 99 ? -8.905 -2.969 0.319 1.00 95.50 99 ALA A N 1
ATOM 784 C CA . ALA A 1 99 ? -8.659 -3.740 1.537 1.00 95.50 99 ALA A CA 1
ATOM 785 C C . ALA A 1 99 ? -8.429 -2.834 2.761 1.00 95.50 99 ALA A C 1
ATOM 787 O O . ALA A 1 99 ? -9.014 -3.054 3.823 1.00 95.50 99 ALA A O 1
ATOM 788 N N . ALA A 1 100 ? -7.658 -1.753 2.605 1.00 96.00 100 ALA A N 1
ATOM 789 C CA . ALA A 1 100 ? -7.424 -0.790 3.679 1.00 96.00 100 ALA A CA 1
ATOM 790 C C . ALA A 1 100 ? -8.708 -0.068 4.126 1.00 96.00 100 ALA A C 1
ATOM 792 O O . ALA A 1 100 ? -8.862 0.240 5.311 1.00 96.00 100 ALA A O 1
ATOM 793 N N . THR A 1 101 ? -9.640 0.222 3.210 1.00 94.06 101 THR A N 1
ATOM 794 C CA . THR A 1 101 ? -10.929 0.835 3.582 1.00 94.06 101 THR A CA 1
ATOM 795 C C . THR A 1 101 ? -11.825 -0.130 4.352 1.00 94.06 101 THR A C 1
ATOM 797 O O . THR A 1 101 ? -12.413 0.261 5.363 1.00 94.06 101 THR A O 1
ATOM 800 N N . GLU A 1 102 ? -11.876 -1.396 3.936 1.00 94.38 102 GLU A N 1
ATOM 801 C CA . GLU A 1 102 ? -12.651 -2.425 4.625 1.00 94.38 102 GLU A CA 1
ATOM 802 C C . GLU A 1 102 ? -12.088 -2.700 6.026 1.00 94.38 102 GLU A C 1
ATOM 804 O O . GLU A 1 102 ? -12.837 -2.756 7.006 1.00 94.38 102 GLU A O 1
ATOM 809 N N . GLU A 1 103 ? -10.763 -2.807 6.155 1.00 94.56 103 GLU A N 1
ATOM 810 C CA . GLU A 1 103 ? -10.106 -3.026 7.443 1.00 94.56 103 GLU A CA 1
ATOM 811 C C . GLU A 1 103 ? -10.342 -1.853 8.407 1.00 94.56 103 GLU A C 1
ATOM 813 O O . GLU A 1 103 ? -10.676 -2.062 9.578 1.00 94.56 103 GLU A O 1
ATOM 818 N N . LYS A 1 104 ? -10.250 -0.607 7.920 1.00 95.00 104 LYS A N 1
ATOM 819 C CA . LYS A 1 104 ? -10.572 0.587 8.719 1.00 95.00 104 LYS A CA 1
ATOM 820 C C . LYS A 1 104 ? -12.021 0.577 9.200 1.00 95.00 104 LYS A C 1
ATOM 822 O O . LYS A 1 104 ? -12.262 0.863 10.372 1.00 95.00 104 LYS A O 1
ATOM 827 N N . ALA A 1 105 ? -12.971 0.200 8.343 1.00 96.00 105 ALA A N 1
ATOM 828 C CA . ALA A 1 105 ? -14.377 0.091 8.729 1.00 96.00 105 ALA A CA 1
ATOM 829 C C . ALA A 1 105 ? -14.596 -0.988 9.806 1.00 96.00 105 ALA A C 1
ATOM 831 O O . ALA A 1 105 ? -15.322 -0.755 10.775 1.00 96.00 105 ALA A O 1
ATOM 832 N N . LYS A 1 106 ? -13.935 -2.149 9.690 1.00 95.31 106 LYS A N 1
ATOM 833 C CA . LYS A 1 106 ? -13.974 -3.204 10.720 1.00 95.31 106 LYS A CA 1
ATOM 834 C C . LYS A 1 106 ? -13.410 -2.709 12.055 1.00 95.31 106 LYS A C 1
ATOM 836 O O . LYS A 1 106 ? -14.054 -2.902 13.085 1.00 95.31 106 LYS A O 1
ATOM 841 N N . ARG A 1 107 ? -12.261 -2.024 12.047 1.00 96.25 107 ARG A N 1
ATOM 842 C CA . ARG A 1 107 ? -11.648 -1.450 13.261 1.00 96.25 107 ARG A CA 1
ATOM 843 C C . ARG A 1 107 ? -12.567 -0.435 13.946 1.00 96.25 107 ARG A C 1
ATOM 845 O O . ARG A 1 107 ? -12.777 -0.543 15.148 1.00 96.25 107 ARG A O 1
ATOM 852 N N . GLN A 1 108 ? -13.181 0.475 13.187 1.00 96.06 108 GLN A N 1
ATOM 853 C CA . GLN A 1 108 ? -14.129 1.458 13.732 1.00 96.06 108 GLN A CA 1
ATOM 854 C C . GLN A 1 108 ? -15.355 0.800 14.377 1.00 96.06 108 GLN A C 1
ATOM 856 O O . GLN A 1 108 ? -15.786 1.221 15.448 1.00 96.06 108 GLN A O 1
ATOM 861 N N . ARG A 1 109 ? -15.906 -0.256 13.762 1.00 95.62 109 ARG A N 1
ATOM 862 C CA . ARG A 1 109 ? -17.030 -1.013 14.343 1.00 95.62 109 ARG A CA 1
ATOM 863 C C . ARG A 1 109 ? -16.646 -1.682 15.663 1.00 95.62 109 ARG A C 1
ATOM 865 O O . ARG A 1 109 ? -17.385 -1.565 16.635 1.00 95.62 109 ARG A O 1
ATOM 872 N N . MET A 1 110 ? -15.482 -2.331 15.708 1.00 95.56 110 MET A N 1
ATOM 873 C CA . MET A 1 110 ? -14.975 -2.970 16.927 1.00 95.56 110 MET A CA 1
ATOM 874 C C . MET A 1 110 ? -14.717 -1.954 18.045 1.00 95.56 110 MET A C 1
ATOM 876 O O . MET A 1 110 ? -15.008 -2.224 19.209 1.00 95.56 110 MET A O 1
ATOM 880 N N . GLU A 1 111 ? -14.195 -0.776 17.707 1.00 94.81 111 GLU A N 1
ATOM 881 C CA . GLU A 1 111 ? -13.959 0.304 18.666 1.00 94.81 111 GLU A CA 1
ATOM 882 C C . GLU A 1 111 ? -15.276 0.875 19.212 1.00 94.81 111 GLU A C 1
ATOM 884 O O . GLU A 1 111 ? -15.432 1.015 20.428 1.00 94.81 111 GLU A O 1
ATOM 889 N N . ALA A 1 112 ? -16.267 1.109 18.347 1.00 96.25 112 ALA A N 1
ATOM 890 C CA . ALA A 1 112 ? -17.607 1.518 18.763 1.00 96.25 112 ALA A CA 1
ATOM 891 C C . ALA A 1 112 ? -18.241 0.490 19.720 1.00 96.25 112 ALA A C 1
ATOM 893 O O . ALA A 1 112 ? -18.700 0.852 20.803 1.00 96.25 112 ALA A O 1
ATOM 894 N N . GLU A 1 113 ? -18.175 -0.804 19.402 1.00 95.19 113 GLU A N 1
ATOM 895 C CA . GLU A 1 113 ? -18.693 -1.860 20.282 1.00 95.19 113 GLU A CA 1
ATOM 896 C C . GLU A 1 113 ? -17.933 -1.928 21.623 1.00 95.19 113 GLU A C 1
ATOM 898 O O . GLU A 1 113 ? -18.531 -2.091 22.693 1.00 95.19 113 GLU A O 1
ATOM 903 N N . ALA A 1 114 ? -16.607 -1.768 21.601 1.00 96.19 114 ALA A N 1
ATOM 904 C CA . ALA A 1 114 ? -15.786 -1.758 22.809 1.00 96.19 114 ALA A CA 1
ATOM 905 C C . ALA A 1 114 ? -16.128 -0.572 23.725 1.00 96.19 114 ALA A C 1
ATOM 907 O O . ALA A 1 114 ? -16.218 -0.744 24.948 1.00 96.19 114 ALA A O 1
ATOM 908 N N . THR A 1 115 ? -16.348 0.616 23.152 1.00 95.69 115 THR A N 1
ATOM 909 C CA . THR A 1 115 ? -16.774 1.806 23.906 1.00 95.69 115 THR A CA 1
ATOM 910 C C . THR A 1 115 ? -18.165 1.627 24.505 1.00 95.69 115 THR A C 1
ATOM 912 O O . THR A 1 115 ? -18.335 1.887 25.697 1.00 95.69 115 THR A O 1
ATOM 915 N N . GLU A 1 116 ? -19.123 1.072 23.763 1.00 95.56 116 GLU A N 1
ATOM 916 C CA . GLU A 1 116 ? -20.463 0.772 24.275 1.00 95.56 116 GLU A CA 1
ATOM 917 C C . GLU A 1 116 ? -20.415 -0.229 25.442 1.00 95.56 116 GLU A C 1
ATOM 919 O O . GLU A 1 116 ? -20.980 0.016 26.514 1.00 95.56 1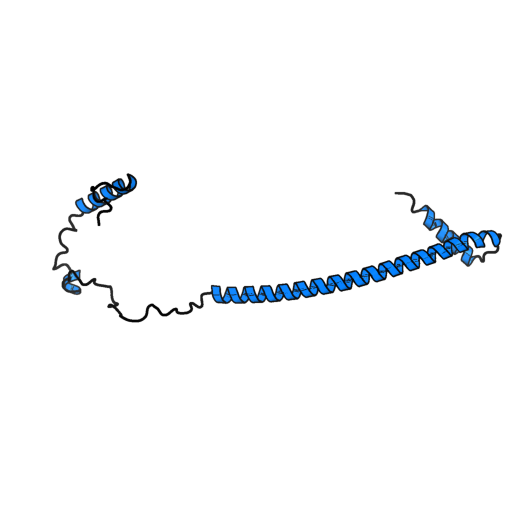16 GLU A O 1
ATOM 924 N N . LYS A 1 117 ? -19.664 -1.330 25.295 1.00 95.38 117 LYS A N 1
ATOM 925 C CA . LYS A 1 117 ? -19.446 -2.305 26.379 1.00 95.38 117 LYS A CA 1
ATOM 926 C C . LYS A 1 117 ? -18.760 -1.671 27.587 1.00 95.38 117 LYS A C 1
ATOM 928 O O . LYS A 1 117 ? -19.048 -2.038 28.728 1.00 95.38 117 LYS A O 1
ATOM 933 N N . LYS A 1 118 ? -17.829 -0.736 27.378 1.00 95.06 118 LYS A N 1
ATOM 934 C CA . LYS A 1 118 ? -17.162 -0.002 28.464 1.00 95.06 118 LYS A CA 1
ATOM 935 C C . LYS A 1 118 ? -18.142 0.912 29.199 1.00 95.06 118 LYS A C 1
ATOM 937 O O . LYS A 1 118 ? -18.136 0.898 30.430 1.00 95.06 118 LYS A O 1
ATOM 942 N N . VAL A 1 119 ? -19.001 1.632 28.473 1.00 97.12 119 VAL A N 1
ATOM 943 C CA . VAL A 1 119 ? -20.068 2.458 29.055 1.00 97.12 119 VAL A CA 1
ATOM 944 C C . VAL A 1 119 ? -20.999 1.584 29.887 1.00 97.12 119 VAL A C 1
ATOM 946 O O . VAL A 1 119 ? -21.101 1.830 31.083 1.00 97.12 119 VAL A O 1
ATOM 949 N N . LYS A 1 120 ? -21.554 0.499 29.328 1.00 96.31 120 LYS A N 1
ATOM 950 C CA . LYS A 1 120 ? -22.431 -0.445 30.053 1.00 96.31 120 LYS A CA 1
ATOM 951 C C . LYS A 1 120 ? -21.783 -0.993 31.331 1.00 96.31 120 LYS A C 1
ATOM 953 O O . LYS A 1 120 ? -22.400 -0.986 32.397 1.00 96.31 120 LYS A O 1
ATOM 958 N N . ARG A 1 121 ? -20.510 -1.411 31.261 1.00 92.75 121 ARG A N 1
ATOM 959 C CA . ARG A 1 121 ? -19.739 -1.857 32.440 1.00 92.75 121 ARG A CA 1
ATOM 960 C C . ARG A 1 121 ? -19.555 -0.752 33.479 1.00 92.75 121 ARG A C 1
ATOM 962 O O . ARG A 1 121 ? -19.501 -1.044 34.671 1.00 92.75 121 ARG A O 1
ATOM 969 N N . GLN A 1 122 ? -19.410 0.504 33.061 1.00 92.88 122 GLN A N 1
ATOM 970 C CA . GLN A 1 122 ? -19.326 1.635 33.985 1.00 92.88 122 GLN A CA 1
ATOM 971 C C . GLN A 1 122 ? -20.681 1.923 34.637 1.00 92.88 122 GLN A C 1
ATOM 973 O O . GLN A 1 122 ? -20.725 2.127 35.847 1.00 92.88 122 GLN A O 1
ATOM 978 N N . THR A 1 123 ? -21.777 1.893 33.876 1.00 95.06 123 THR A N 1
ATOM 979 C CA . THR A 1 123 ? -23.129 2.102 34.411 1.00 95.06 123 THR A CA 1
ATOM 980 C C . THR A 1 123 ? -23.461 1.051 35.465 1.00 95.06 123 THR A C 1
ATOM 982 O O . THR A 1 123 ? -23.903 1.400 36.557 1.00 95.06 123 THR A O 1
ATOM 985 N N . MET A 1 124 ? -23.156 -0.219 35.184 1.00 92.69 124 MET A N 1
ATOM 986 C CA . MET A 1 124 ? -23.366 -1.308 36.139 1.00 92.69 124 MET A CA 1
ATOM 987 C C . MET A 1 124 ? -22.521 -1.130 37.406 1.00 92.69 124 MET A C 1
ATOM 989 O O . MET A 1 124 ? -23.037 -1.249 38.513 1.00 92.69 124 MET A O 1
ATOM 993 N N . ARG A 1 125 ? -21.240 -0.758 37.270 1.00 86.88 125 ARG A N 1
ATOM 994 C CA . ARG A 1 125 ? -20.379 -0.455 38.428 1.00 86.88 125 ARG A CA 1
ATOM 995 C C . ARG A 1 125 ? -20.926 0.685 39.285 1.00 86.88 125 ARG A C 1
ATOM 997 O O . ARG A 1 125 ? -20.873 0.603 40.509 1.00 86.88 125 ARG A O 1
ATOM 1004 N N . ASN A 1 126 ? -21.454 1.733 38.659 1.00 90.00 126 ASN A N 1
ATOM 1005 C CA . ASN A 1 126 ? -22.049 2.853 39.382 1.00 90.00 126 ASN A CA 1
ATOM 1006 C C . ASN A 1 126 ? -23.306 2.421 40.156 1.00 90.00 126 ASN A C 1
ATOM 1008 O O . ASN A 1 126 ? -23.478 2.840 41.296 1.00 90.00 126 ASN A O 1
ATOM 1012 N N . LEU A 1 127 ? -24.146 1.555 39.576 1.00 91.25 127 LEU A N 1
ATOM 1013 C CA . LEU A 1 127 ? -25.327 1.008 40.251 1.00 91.25 127 LEU A CA 1
ATOM 1014 C C . LEU A 1 127 ? -24.941 0.128 41.451 1.00 91.25 127 LEU A C 1
ATOM 1016 O O . LEU A 1 127 ? -25.471 0.302 42.546 1.00 91.25 127 LEU A O 1
ATOM 1020 N N . LEU A 1 128 ? -23.968 -0.769 41.270 1.00 87.56 128 LEU A N 1
ATOM 1021 C CA . LEU A 1 128 ? -23.481 -1.651 42.335 1.00 87.56 128 LEU A CA 1
ATOM 1022 C C . LEU A 1 128 ? -22.913 -0.868 43.522 1.00 87.56 128 LEU A C 1
ATOM 1024 O O . LEU A 1 128 ? -23.194 -1.211 44.669 1.00 87.56 128 LEU A O 1
ATOM 1028 N N . ARG A 1 129 ? -22.193 0.232 43.260 1.00 86.56 129 ARG A N 1
ATOM 1029 C CA . ARG A 1 129 ? -21.689 1.139 44.306 1.00 86.56 129 ARG A CA 1
ATOM 1030 C C . ARG A 1 129 ? -22.798 1.633 45.242 1.00 86.56 129 ARG A C 1
ATOM 1032 O O . ARG A 1 129 ? -22.528 1.861 46.415 1.00 86.56 129 ARG A O 1
ATOM 1039 N N . TYR A 1 130 ? -24.019 1.806 44.737 1.00 86.88 130 TYR A N 1
ATOM 1040 C CA . TYR A 1 130 ? -25.159 2.270 45.528 1.00 86.88 130 TYR A CA 1
ATOM 1041 C C . TYR A 1 130 ? -25.904 1.133 46.250 1.00 86.88 130 TYR A C 1
ATOM 1043 O O . TYR A 1 130 ? -26.404 1.345 47.353 1.00 86.88 130 TYR A O 1
ATOM 1051 N N . ILE A 1 131 ? -25.970 -0.065 45.657 1.00 86.75 131 ILE A N 1
ATOM 1052 C CA . ILE A 1 131 ? -26.736 -1.206 46.197 1.00 86.75 131 ILE A CA 1
ATOM 1053 C C . ILE A 1 131 ? -25.959 -1.970 47.279 1.00 86.75 131 ILE A C 1
ATOM 1055 O O . ILE A 1 131 ? -26.546 -2.347 48.289 1.00 86.75 131 ILE A O 1
ATOM 1059 N N . ILE A 1 132 ? -24.649 -2.176 47.106 1.00 83.50 132 ILE A N 1
ATOM 1060 C CA . ILE A 1 132 ? -23.820 -2.975 48.031 1.00 83.50 132 ILE A CA 1
ATOM 1061 C C . ILE A 1 132 ? -23.918 -2.476 49.488 1.00 83.50 132 ILE A C 1
ATOM 1063 O O . ILE A 1 132 ? -24.160 -3.298 50.374 1.00 83.50 132 ILE A O 1
ATOM 1067 N N . PRO A 1 133 ? -23.827 -1.159 49.776 1.00 83.00 133 PRO A N 1
ATOM 1068 C CA . PRO A 1 133 ? -23.978 -0.660 51.143 1.00 83.00 133 PRO A CA 1
ATOM 1069 C C . PRO A 1 133 ? -25.371 -0.901 51.741 1.00 83.00 133 PRO A C 1
ATOM 1071 O O . PRO A 1 133 ? -25.494 -1.058 52.952 1.00 83.00 133 PRO A O 1
ATOM 1074 N N . GLN A 1 134 ? -26.422 -0.962 50.914 1.00 83.69 134 GLN A N 1
ATOM 1075 C CA . GLN A 1 134 ? -27.797 -1.184 51.382 1.00 83.69 134 GLN A CA 1
ATOM 1076 C C . GLN A 1 134 ? -28.051 -2.625 51.826 1.00 83.69 134 GLN A C 1
ATOM 1078 O O . GLN A 1 134 ? -28.983 -2.873 52.584 1.00 83.69 134 GLN A O 1
ATOM 1083 N N . GLN A 1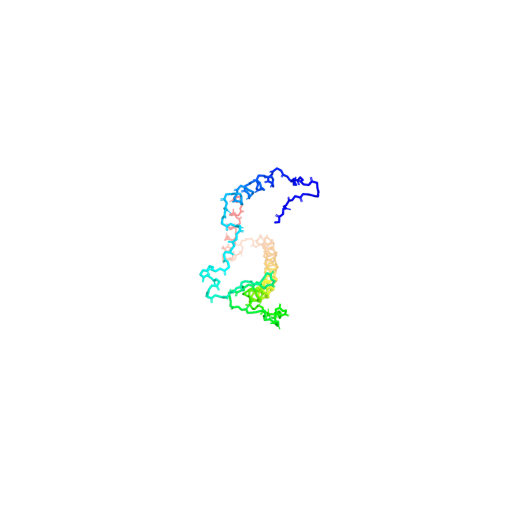 135 ? -27.227 -3.576 51.381 1.00 77.56 135 GLN A N 1
ATOM 1084 C CA . GLN A 1 135 ? -27.375 -4.986 51.742 1.00 77.56 135 GLN A CA 1
ATOM 1085 C C . GLN A 1 135 ? -26.749 -5.330 53.102 1.00 77.56 135 GLN A C 1
ATOM 1087 O O . GLN A 1 135 ? -26.950 -6.440 53.596 1.00 77.56 135 GLN A O 1
ATOM 1092 N N . GLY A 1 136 ? -26.015 -4.402 53.731 1.00 71.62 136 GLY A N 1
ATOM 1093 C CA . GLY A 1 136 ? -25.539 -4.541 55.113 1.00 71.62 136 GLY A CA 1
ATOM 1094 C C . GLY A 1 136 ? -24.716 -5.807 55.393 1.00 71.62 136 GLY A C 1
ATOM 1095 O O . GLY A 1 136 ? -24.743 -6.301 56.513 1.00 71.62 136 GLY A O 1
ATOM 1096 N N . GLY A 1 137 ? -24.034 -6.364 54.383 1.00 70.44 137 GLY A N 1
ATOM 1097 C CA . GLY A 1 137 ? -23.263 -7.609 54.501 1.00 70.44 137 GLY A CA 1
ATOM 1098 C C . GLY A 1 137 ? -24.027 -8.906 54.191 1.00 70.44 137 GLY A C 1
ATOM 1099 O O . GLY A 1 137 ? -23.433 -9.973 54.279 1.00 70.44 137 GLY A O 1
ATOM 1100 N N . ASN A 1 138 ? -25.296 -8.853 53.766 1.00 77.19 138 ASN A N 1
ATOM 1101 C CA . ASN A 1 138 ? -26.080 -10.030 53.341 1.00 77.19 138 ASN A CA 1
ATOM 1102 C C . ASN A 1 138 ? -25.796 -10.480 51.892 1.00 77.19 138 ASN A C 1
ATOM 1104 O O . ASN A 1 138 ? -26.674 -11.014 51.212 1.00 77.19 138 ASN A O 1
ATOM 1108 N N . LEU A 1 139 ? -24.588 -10.236 51.385 1.00 79.69 139 LEU A N 1
ATOM 1109 C CA . LEU A 1 139 ? -24.196 -10.701 50.057 1.00 79.69 139 LEU A CA 1
ATOM 1110 C C . LEU A 1 139 ? -23.886 -12.202 50.114 1.00 79.69 139 LEU A C 1
ATOM 1112 O O . LEU A 1 139 ? -23.174 -12.637 51.022 1.00 79.69 139 LEU A O 1
ATOM 1116 N N . PRO A 1 140 ? -24.388 -13.008 49.164 1.00 83.06 140 PRO A N 1
ATOM 1117 C CA . PRO A 1 140 ? -24.034 -14.416 49.108 1.00 83.06 140 PRO A CA 1
ATOM 1118 C C . PRO A 1 140 ? -22.512 -14.578 48.906 1.00 83.06 140 PRO A C 1
ATOM 1120 O O . PRO A 1 140 ? -21.910 -13.774 48.184 1.00 83.06 140 PRO A O 1
ATOM 1123 N N . PRO A 1 141 ? -21.884 -15.612 49.505 1.00 81.19 141 PRO A N 1
ATOM 1124 C CA . PRO A 1 141 ? -20.424 -15.767 49.536 1.00 81.19 141 PRO A CA 1
ATOM 1125 C C . PRO A 1 141 ? -19.750 -15.764 48.156 1.00 81.19 141 PRO A C 1
ATOM 1127 O O . PRO A 1 141 ? -18.641 -15.261 48.016 1.00 81.19 141 PRO A O 1
ATOM 1130 N N . GLU A 1 142 ? -20.438 -16.282 47.136 1.00 82.69 142 GLU A N 1
ATOM 1131 C CA . GLU A 1 142 ? -19.966 -16.326 45.745 1.00 82.69 142 GLU A CA 1
ATOM 1132 C C . GLU A 1 142 ? -19.789 -14.917 45.149 1.00 82.69 142 GLU A C 1
ATOM 1134 O O . GLU A 1 142 ? -18.778 -14.622 44.522 1.00 82.69 142 GLU A O 1
ATOM 1139 N N . ILE A 1 143 ? -20.719 -14.000 45.441 1.00 79.69 143 ILE A N 1
ATOM 1140 C CA . ILE A 1 143 ? -20.665 -12.611 44.959 1.00 79.69 143 ILE A CA 1
ATOM 1141 C C . ILE A 1 143 ? -19.652 -11.789 45.767 1.00 79.69 143 ILE A C 1
ATOM 1143 O O . ILE A 1 143 ? -18.997 -10.905 45.217 1.00 79.69 143 ILE A O 1
ATOM 1147 N N . ALA A 1 144 ? -19.507 -12.071 47.065 1.00 75.75 144 ALA A N 1
ATOM 1148 C CA . ALA A 1 144 ? -18.502 -11.420 47.904 1.00 75.75 144 ALA A CA 1
ATOM 1149 C C . ALA A 1 144 ? -17.075 -11.706 47.395 1.00 75.75 144 ALA A C 1
ATOM 1151 O O . ALA A 1 144 ? -16.300 -10.771 47.204 1.00 75.75 144 ALA A O 1
ATOM 1152 N N . ALA A 1 145 ? -16.774 -12.968 47.064 1.00 81.38 145 ALA A N 1
ATOM 1153 C CA . ALA A 1 145 ? -15.484 -13.367 46.500 1.00 81.38 145 ALA A CA 1
ATOM 1154 C C . ALA A 1 145 ? -15.186 -12.693 45.142 1.00 81.38 145 ALA A C 1
ATOM 1156 O O . ALA A 1 145 ? -14.069 -12.221 44.912 1.00 81.38 145 ALA A O 1
ATOM 1157 N N . ASP A 1 146 ? -16.186 -12.586 44.261 1.00 81.00 146 ASP A N 1
ATOM 1158 C CA . ASP A 1 146 ? -16.051 -11.904 42.966 1.00 81.00 146 ASP A CA 1
ATOM 1159 C C . ASP A 1 146 ? -15.805 -10.390 43.115 1.00 81.00 146 ASP A C 1
ATOM 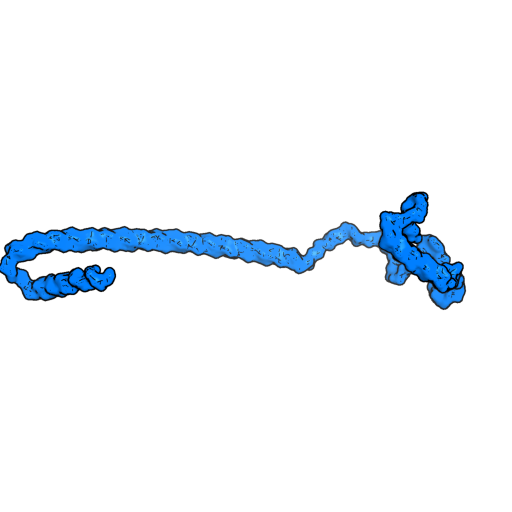1161 O O . ASP A 1 146 ? -15.038 -9.790 42.353 1.00 81.00 146 ASP A O 1
ATOM 1165 N N . LEU A 1 147 ? -16.429 -9.747 44.107 1.00 77.12 147 LEU A N 1
ATOM 1166 C CA . LEU A 1 147 ? -16.212 -8.328 44.405 1.00 77.12 147 LEU A CA 1
ATOM 1167 C C . LEU A 1 147 ? -14.806 -8.065 44.960 1.00 77.12 147 LEU A C 1
ATOM 1169 O O . LEU A 1 147 ? -14.184 -7.073 44.567 1.00 77.12 147 LEU A O 1
ATOM 1173 N N . ASP A 1 148 ? -14.281 -8.954 45.804 1.00 74.88 148 ASP A N 1
ATOM 1174 C CA . ASP A 1 148 ? -12.917 -8.861 46.338 1.00 74.88 148 ASP A CA 1
ATOM 1175 C C . ASP A 1 148 ? -11.863 -8.994 45.227 1.00 74.88 148 ASP A C 1
ATOM 1177 O O . ASP A 1 148 ? -10.871 -8.251 45.191 1.00 74.88 148 ASP A O 1
ATOM 1181 N N . PHE A 1 149 ? -12.111 -9.871 44.250 1.00 71.56 149 PHE A N 1
ATOM 1182 C CA . PHE A 1 149 ? -11.278 -10.007 43.054 1.00 71.56 149 PHE A CA 1
ATOM 1183 C C . PHE A 1 149 ? -11.269 -8.719 42.207 1.00 71.56 149 PHE A C 1
ATOM 1185 O O . PHE A 1 149 ? -10.211 -8.254 41.768 1.00 71.56 149 PHE A O 1
ATOM 1192 N N . LEU A 1 150 ? -12.431 -8.080 42.028 1.00 68.56 150 LEU A N 1
ATOM 1193 C CA . LEU A 1 150 ? -12.560 -6.800 41.317 1.00 68.56 150 LEU A CA 1
ATOM 1194 C C . LEU A 1 150 ? -11.923 -5.621 42.071 1.00 68.56 150 LEU A C 1
ATOM 1196 O O . LEU A 1 150 ? -11.340 -4.736 41.436 1.00 68.56 150 LEU A O 1
ATOM 1200 N N . GLY A 1 151 ? -12.013 -5.597 43.403 1.00 65.38 151 GLY A N 1
ATOM 1201 C CA . GLY A 1 151 ? -11.350 -4.602 44.253 1.00 65.38 151 GLY A CA 1
ATOM 1202 C C . GLY A 1 151 ? -9.824 -4.696 44.183 1.00 65.38 151 GLY A C 1
ATOM 1203 O O . GLY A 1 151 ? -9.141 -3.673 44.104 1.00 65.38 151 GLY A O 1
ATOM 1204 N N . SER A 1 152 ? -9.297 -5.919 44.104 1.00 58.25 152 SER A N 1
ATOM 1205 C CA . SER A 1 152 ? -7.860 -6.206 43.998 1.00 58.25 152 SER A CA 1
ATOM 1206 C C . SER A 1 152 ? -7.251 -5.791 42.649 1.00 58.25 152 SER A C 1
ATOM 1208 O O . SER A 1 152 ? -6.086 -5.407 42.583 1.00 58.25 152 SER A O 1
ATOM 1210 N N . ALA A 1 153 ? -8.033 -5.802 41.564 1.00 54.62 153 ALA A N 1
ATOM 1211 C CA . ALA A 1 153 ? -7.573 -5.378 40.238 1.00 54.62 153 ALA A CA 1
ATOM 1212 C C . ALA A 1 153 ? -7.434 -3.845 40.089 1.00 54.62 153 ALA A C 1
ATOM 1214 O O . ALA A 1 153 ? -6.681 -3.370 39.237 1.00 54.62 153 ALA A O 1
ATOM 1215 N N . LEU A 1 154 ? -8.147 -3.057 40.906 1.00 51.25 154 LEU A N 1
ATOM 1216 C CA . LEU A 1 154 ? -8.212 -1.593 40.790 1.00 51.25 154 LEU A CA 1
ATOM 1217 C C . LEU A 1 154 ? -6.990 -0.880 41.395 1.00 51.25 154 LEU A C 1
ATOM 1219 O O . LEU A 1 154 ? -6.617 0.198 40.936 1.00 51.25 154 LEU A O 1
ATOM 1223 N N . THR A 1 155 ? -6.342 -1.463 42.403 1.00 46.03 155 THR A N 1
ATOM 1224 C CA . THR A 1 155 ? -5.170 -0.857 43.063 1.00 46.03 155 THR A CA 1
ATOM 1225 C C . THR A 1 155 ? -3.877 -1.036 42.264 1.00 46.03 155 THR A C 1
ATOM 1227 O O . THR A 1 155 ? -2.924 -0.287 42.464 1.00 46.03 155 THR A O 1
ATOM 1230 N N . SER A 1 156 ? -3.849 -1.966 41.302 1.00 47.94 156 SER A N 1
ATOM 1231 C CA . SER A 1 156 ? -2.658 -2.257 40.494 1.00 47.94 156 SER A CA 1
ATOM 1232 C C . SER A 1 156 ? -2.439 -1.298 39.313 1.00 47.94 156 SER A C 1
ATOM 1234 O O . SER A 1 156 ? -1.349 -1.302 38.744 1.00 47.94 156 SER A O 1
ATOM 1236 N N . SER A 1 157 ? -3.420 -0.475 38.915 1.00 45.53 157 SER A N 1
ATOM 1237 C CA . SER A 1 157 ? -3.303 0.395 37.727 1.00 45.53 157 SER A CA 1
ATOM 1238 C C . SER A 1 157 ? -2.868 1.841 38.016 1.00 45.53 157 SER A C 1
ATOM 1240 O O . SER A 1 157 ? -2.964 2.677 37.121 1.00 45.53 157 SER A O 1
ATOM 1242 N N . HIS A 1 158 ? -2.413 2.166 39.235 1.00 44.34 158 HIS A N 1
ATOM 1243 C CA . HIS A 1 158 ? -1.930 3.514 39.593 1.00 44.34 158 HIS A CA 1
ATOM 1244 C C . HIS A 1 158 ? -0.445 3.573 39.998 1.00 44.34 158 HIS A C 1
ATOM 1246 O O . HIS A 1 158 ? -0.011 4.517 40.648 1.00 44.34 158 HIS A O 1
ATOM 1252 N N . ALA A 1 159 ? 0.354 2.587 39.589 1.00 44.44 159 ALA A N 1
ATOM 1253 C CA . ALA A 1 159 ? 1.800 2.608 39.786 1.00 44.44 159 ALA A CA 1
ATOM 1254 C C . ALA A 1 159 ? 2.541 2.341 38.467 1.00 44.44 159 ALA A C 1
ATOM 1256 O O . ALA A 1 159 ? 3.028 1.233 38.252 1.00 44.44 159 ALA A O 1
ATOM 1257 N N . LYS A 1 160 ? 2.608 3.346 37.584 1.00 38.84 160 LYS A N 1
ATOM 1258 C CA . LYS A 1 160 ? 3.790 3.640 36.756 1.00 38.84 160 LYS A CA 1
ATOM 1259 C C . LYS A 1 160 ? 3.690 5.014 36.106 1.00 38.84 160 LYS A C 1
ATOM 1261 O O . LYS A 1 160 ? 2.601 5.319 35.574 1.00 38.84 160 LYS A O 1
#

Sequence (160 aa):
MSHKKNDSSYMNKDAHVFGEAIEHIEGQDASNKELSQDDFLAQVLGKEHPRRVRGLGLGPRPTQYFRNIPQQSDSSVQIKEYQMEIVLLKAEAAEFKAAATEEKAKRQRMEAEATEKKVKRQTMRNLLRYIIPQQGGNLPPEIAADLDFLGSALTSSHAK